Protein AF-A0A1R3V567-F1 (afdb_monomer)

Organism: NCBI:txid1631249

R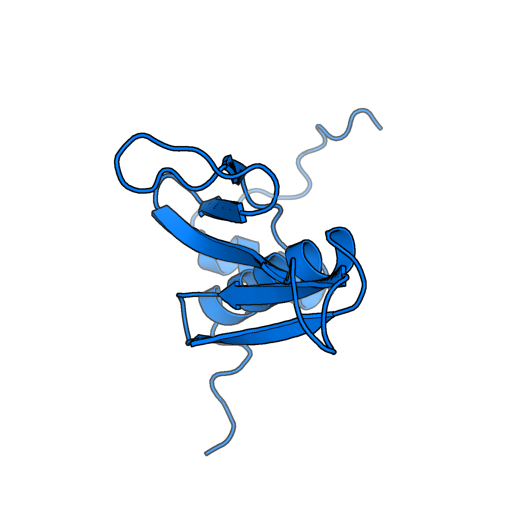adius of gyration: 15.36 Å; Cα contacts (8 Å, |Δi|>4): 166; chains: 1; bounding box: 42×36×39 Å

Sequence (108 aa):
MDGSTVVRTFEKKEDAFHFLVDRGARVWLEWSRTVIGGKAPPSDFAASFMQDTVGRILKTLHGKEAGTWFWTCHEGGANGKVSTKEEAVFGVERAYTRRVVKADWRAI

Secondary structure (DSSP, 8-state):
--S-------SSHHHHHHHHHTTT--PPPEEEE--BTTB--TTEEEEEETTEEEEEEEE--SSTTTTPEEEEETTT--EEEESSHHHHHHHHHHHHHHHHTTTT----

Foldseek 3Di:
DPPPDDPDDDPDPLVVLVVQVVVVHFDQWDKDFDQDPNDGDPFKIFTDDPRDGFWIKGADCDDPRHQKIKIFGPQVTDIDIDNDPVVRSVRNRSVVSCSSNVVVVDDD

Mean predicted aligned error: 4.9 Å

pLDDT: mean 91.7, std 11.9, range [39.75, 98.62]

Structure (mmCIF, N/CA/C/O backbone):
data_AF-A0A1R3V567-F1
#
_entry.id   AF-A0A1R3V567-F1
#
loop_
_atom_site.group_PDB
_atom_site.id
_atom_site.type_symbol
_atom_site.label_atom_id
_atom_site.label_alt_id
_atom_site.label_comp_id
_atom_site.label_asym_id
_atom_site.label_entity_id
_atom_site.label_seq_id
_atom_site.pdbx_PDB_ins_code
_atom_site.Cartn_x
_atom_site.Cartn_y
_atom_site.Cartn_z
_atom_site.occupancy
_atom_site.B_iso_or_equiv
_atom_site.auth_seq_id
_atom_site.auth_comp_id
_atom_site.auth_asym_id
_atom_site.auth_atom_id
_atom_site.pdbx_PDB_model_num
ATOM 1 N N . MET A 1 1 ? 17.587 -18.016 6.322 1.00 49.81 1 MET A N 1
ATOM 2 C CA . MET A 1 1 ? 17.945 -16.796 5.572 1.00 49.81 1 MET A CA 1
ATOM 3 C C . MET A 1 1 ? 17.601 -15.615 6.450 1.00 49.81 1 MET A C 1
ATOM 5 O O . MET A 1 1 ? 16.480 -15.537 6.927 1.00 49.81 1 MET A O 1
ATOM 9 N N . ASP A 1 2 ? 18.569 -14.752 6.687 1.00 67.94 2 ASP A N 1
ATOM 10 C CA . ASP A 1 2 ? 18.508 -13.510 7.470 1.00 67.94 2 ASP A CA 1
ATOM 11 C C . ASP A 1 2 ? 17.810 -12.347 6.727 1.00 67.94 2 ASP A C 1
ATOM 13 O O . ASP A 1 2 ? 17.856 -11.207 7.172 1.00 67.94 2 ASP A O 1
ATOM 17 N N . GLY A 1 3 ? 17.161 -12.624 5.588 1.00 62.88 3 GLY A N 1
ATOM 18 C CA . GLY A 1 3 ? 16.430 -11.633 4.791 1.00 62.88 3 GLY A CA 1
ATOM 19 C C . GLY A 1 3 ? 17.315 -10.653 4.012 1.00 62.88 3 GLY A C 1
ATOM 20 O O . GLY A 1 3 ? 16.778 -9.775 3.346 1.00 62.88 3 GLY A O 1
ATOM 21 N N . SER A 1 4 ? 18.644 -10.803 4.058 1.00 77.19 4 SER A N 1
ATOM 22 C CA . SER A 1 4 ? 19.603 -9.846 3.482 1.00 77.19 4 SER A CA 1
ATOM 23 C C . SER A 1 4 ? 20.097 -10.215 2.075 1.00 77.19 4 SER A C 1
ATOM 25 O O . SER A 1 4 ? 20.817 -9.443 1.442 1.00 77.19 4 SER A O 1
ATOM 27 N N . THR A 1 5 ? 19.728 -11.392 1.557 1.00 88.75 5 THR A N 1
ATOM 28 C CA . THR A 1 5 ? 20.209 -11.863 0.252 1.00 88.75 5 THR A CA 1
ATOM 29 C C . THR A 1 5 ? 19.687 -10.978 -0.879 1.00 88.75 5 THR A C 1
ATOM 31 O O . THR A 1 5 ? 18.502 -10.997 -1.213 1.00 88.75 5 THR A O 1
ATOM 34 N N . VAL A 1 6 ? 20.595 -10.243 -1.522 1.00 89.12 6 VAL A N 1
ATOM 35 C CA . VAL A 1 6 ? 20.292 -9.481 -2.735 1.00 89.12 6 VAL A CA 1
ATOM 36 C C . VAL A 1 6 ? 20.117 -10.455 -3.898 1.00 89.12 6 VAL A C 1
ATOM 38 O O . VAL A 1 6 ? 21.066 -11.091 -4.346 1.00 89.12 6 VAL A O 1
ATOM 41 N N . VAL A 1 7 ? 18.883 -10.576 -4.389 1.00 90.38 7 VAL A N 1
ATOM 42 C CA . VAL A 1 7 ? 18.541 -11.477 -5.503 1.00 90.38 7 VAL A CA 1
ATOM 43 C C . VAL A 1 7 ? 18.915 -10.868 -6.859 1.00 90.38 7 VAL A C 1
ATOM 45 O O . VAL A 1 7 ? 19.278 -11.592 -7.787 1.00 90.38 7 VAL A O 1
ATOM 48 N N . ARG A 1 8 ? 18.800 -9.542 -6.999 1.00 93.19 8 ARG A N 1
ATOM 49 C CA . ARG A 1 8 ? 19.126 -8.798 -8.222 1.00 93.19 8 ARG A CA 1
ATOM 50 C C . ARG A 1 8 ? 19.231 -7.301 -7.925 1.00 93.19 8 ARG A C 1
ATOM 52 O O . ARG A 1 8 ? 18.478 -6.793 -7.100 1.00 93.19 8 ARG A O 1
ATOM 59 N N . THR A 1 9 ? 20.113 -6.613 -8.644 1.00 94.50 9 THR A N 1
ATOM 60 C CA . THR A 1 9 ? 20.247 -5.148 -8.627 1.00 94.50 9 THR A CA 1
ATOM 61 C C . THR A 1 9 ? 19.736 -4.573 -9.944 1.00 94.50 9 THR A C 1
ATOM 63 O O . THR A 1 9 ? 19.862 -5.214 -10.988 1.00 94.50 9 THR A O 1
ATOM 66 N N . PHE A 1 10 ? 19.161 -3.375 -9.893 1.00 95.00 10 PHE A N 1
ATOM 67 C CA . PHE A 1 10 ? 18.603 -2.674 -11.046 1.00 95.00 10 PHE A CA 1
ATOM 68 C C . PHE A 1 10 ? 19.061 -1.220 -11.039 1.00 95.00 10 PHE A C 1
ATOM 70 O O . PHE A 1 10 ? 19.230 -0.634 -9.972 1.00 95.00 10 PHE A O 1
ATOM 77 N N . GLU A 1 11 ? 19.223 -0.638 -12.224 1.00 94.38 11 GLU A N 1
ATOM 78 C CA . GLU A 1 11 ? 19.539 0.787 -12.369 1.00 94.38 11 GLU A CA 1
ATOM 79 C C . GLU A 1 11 ? 18.305 1.671 -12.160 1.00 94.38 11 GLU A C 1
ATOM 81 O O . GLU A 1 11 ? 18.412 2.775 -11.630 1.00 94.38 11 GLU A O 1
ATOM 86 N N . LYS A 1 12 ? 17.122 1.186 -12.563 1.00 93.06 12 LYS A N 1
ATOM 87 C CA . LYS A 1 12 ? 15.855 1.914 -12.457 1.00 93.06 12 LYS A CA 1
ATOM 88 C C . LYS A 1 12 ? 14.906 1.231 -11.487 1.00 93.06 12 LYS A C 1
ATOM 90 O O . LYS A 1 12 ? 14.795 0.004 -11.442 1.00 93.06 12 LYS A O 1
ATOM 95 N N . LYS A 1 13 ? 14.157 2.054 -10.754 1.00 92.62 13 LYS A N 1
ATOM 96 C CA . LYS A 1 13 ? 13.106 1.608 -9.834 1.00 92.62 13 LYS A CA 1
ATOM 97 C C . LYS A 1 13 ? 12.040 0.789 -10.563 1.00 92.62 13 LYS A C 1
ATOM 99 O O . LYS A 1 13 ? 11.606 -0.240 -10.058 1.00 92.62 13 LYS A O 1
ATOM 104 N N . GLU A 1 14 ? 11.632 1.226 -11.749 1.00 94.12 14 GLU A N 1
ATOM 105 C CA . GLU A 1 14 ? 10.574 0.593 -12.537 1.00 94.12 14 GLU A CA 1
ATOM 106 C C . GLU A 1 14 ? 10.945 -0.846 -12.918 1.00 94.12 14 GLU A C 1
ATOM 108 O O . GLU A 1 14 ? 10.106 -1.737 -12.808 1.00 94.12 14 GLU A O 1
ATOM 113 N N . ASP A 1 15 ? 12.209 -1.100 -13.264 1.00 95.81 15 ASP A N 1
ATOM 114 C CA . ASP A 1 15 ? 12.695 -2.440 -13.615 1.00 95.81 15 ASP A CA 1
ATOM 115 C C . ASP A 1 15 ? 12.673 -3.384 -12.401 1.00 95.81 15 ASP A C 1
ATOM 117 O O . ASP A 1 15 ? 12.269 -4.547 -12.509 1.00 95.81 15 ASP A O 1
ATOM 121 N N . ALA A 1 16 ? 13.027 -2.872 -11.216 1.00 95.75 16 ALA A N 1
ATOM 122 C CA . ALA A 1 16 ? 12.915 -3.623 -9.968 1.00 95.75 16 ALA A CA 1
ATOM 123 C C . ALA A 1 16 ? 11.451 -3.954 -9.633 1.00 95.75 16 ALA A C 1
ATOM 125 O O . ALA A 1 16 ? 11.139 -5.070 -9.217 1.00 95.75 16 ALA A O 1
ATOM 126 N N . PHE A 1 17 ? 10.531 -3.012 -9.846 1.00 95.81 17 PHE A N 1
ATOM 127 C CA . PHE A 1 17 ? 9.107 -3.242 -9.607 1.00 95.81 17 PHE A CA 1
ATOM 128 C C . PHE A 1 17 ? 8.504 -4.211 -10.632 1.00 95.81 17 PHE A C 1
ATOM 130 O O . PHE A 1 17 ? 7.686 -5.049 -10.253 1.00 95.81 17 PHE A O 1
ATOM 137 N N . HIS A 1 18 ? 8.942 -4.170 -11.895 1.00 96.19 18 HIS A N 1
ATOM 138 C CA .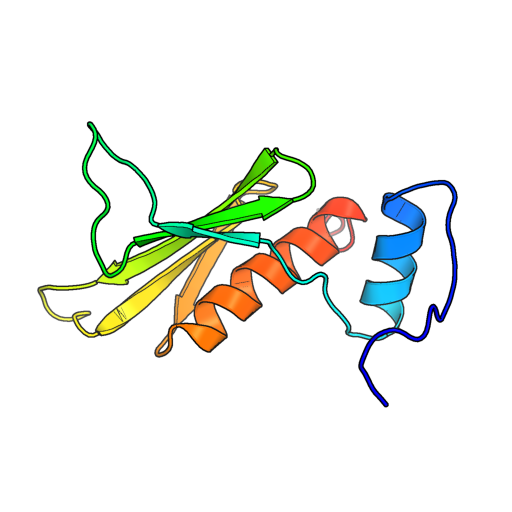 HIS A 1 18 ? 8.538 -5.151 -12.909 1.00 96.19 18 HIS A CA 1
ATOM 139 C C . HIS A 1 18 ? 8.937 -6.559 -12.468 1.00 96.19 18 HIS A C 1
ATOM 141 O O . HIS A 1 18 ? 8.105 -7.466 -12.447 1.00 96.19 18 HIS A O 1
ATOM 147 N N . PHE A 1 19 ? 10.173 -6.716 -11.986 1.00 95.62 19 PHE A N 1
ATOM 148 C CA . PHE A 1 19 ? 10.666 -7.985 -11.458 1.00 95.62 19 PHE A CA 1
ATOM 149 C C . PHE A 1 19 ? 9.831 -8.534 -10.289 1.00 95.62 19 PHE A C 1
ATOM 151 O O . PHE A 1 19 ? 9.673 -9.758 -10.188 1.00 95.62 19 PHE A O 1
ATOM 158 N N . LEU A 1 20 ? 9.306 -7.657 -9.421 1.00 95.75 20 LEU A N 1
ATOM 159 C CA . LEU A 1 20 ? 8.397 -8.033 -8.333 1.00 95.75 20 LEU A CA 1
ATOM 160 C C . LEU A 1 20 ? 7.036 -8.488 -8.871 1.00 95.75 20 LEU A C 1
ATOM 162 O O . LEU A 1 20 ? 6.567 -9.564 -8.495 1.00 95.75 20 LEU A O 1
ATOM 166 N N . VAL A 1 21 ? 6.422 -7.706 -9.765 1.00 95.25 21 VAL A N 1
ATOM 167 C CA . VAL A 1 21 ? 5.101 -8.021 -10.334 1.00 95.25 21 VAL A CA 1
ATOM 168 C C . VAL A 1 21 ? 5.115 -9.358 -11.072 1.00 95.25 21 VAL A C 1
ATOM 170 O O . VAL A 1 21 ? 4.223 -10.174 -10.837 1.00 95.25 21 VAL A O 1
ATOM 173 N N . ASP A 1 22 ? 6.151 -9.627 -11.870 1.00 95.19 22 ASP A N 1
ATOM 174 C CA . ASP A 1 22 ? 6.312 -10.890 -12.610 1.00 95.19 22 ASP A CA 1
ATOM 175 C C . ASP A 1 22 ? 6.382 -12.126 -11.694 1.00 95.19 22 ASP A C 1
ATOM 177 O O . ASP A 1 22 ? 6.165 -13.253 -12.135 1.00 95.19 22 ASP A O 1
ATOM 181 N N . ARG A 1 23 ? 6.678 -11.930 -10.403 1.00 94.75 23 ARG A N 1
ATOM 182 C CA . ARG A 1 23 ? 6.765 -12.986 -9.379 1.00 94.75 23 ARG A CA 1
ATOM 183 C C . ARG A 1 23 ? 5.564 -13.021 -8.441 1.00 94.75 23 ARG A C 1
ATOM 185 O O . ARG A 1 23 ? 5.588 -13.756 -7.457 1.00 94.75 23 ARG A O 1
ATOM 192 N N . GLY A 1 24 ? 4.542 -12.203 -8.694 1.00 94.00 24 GLY A N 1
ATOM 193 C CA . GLY A 1 24 ? 3.434 -12.015 -7.756 1.00 94.00 24 GLY A CA 1
ATOM 194 C C . GLY A 1 24 ? 3.873 -11.412 -6.414 1.00 94.00 24 GLY A C 1
ATOM 195 O O . GLY A 1 24 ? 3.143 -11.508 -5.429 1.00 94.00 24 GLY A O 1
ATOM 196 N N . ALA A 1 25 ? 5.062 -10.806 -6.365 1.00 95.31 25 ALA A N 1
ATOM 197 C CA . ALA A 1 25 ? 5.596 -10.134 -5.194 1.00 95.31 25 ALA A CA 1
ATOM 198 C C . ALA A 1 25 ? 5.154 -8.663 -5.159 1.00 95.31 25 ALA A C 1
ATOM 200 O O . ALA A 1 25 ? 4.542 -8.134 -6.090 1.00 95.31 25 ALA A O 1
ATOM 201 N N . ARG A 1 26 ? 5.465 -7.994 -4.050 1.00 95.75 26 ARG A N 1
ATOM 202 C CA . ARG A 1 26 ? 5.181 -6.574 -3.836 1.00 95.75 26 ARG A CA 1
ATOM 203 C C . ARG A 1 26 ? 6.298 -5.935 -3.030 1.00 95.75 26 ARG A C 1
ATOM 205 O O . ARG A 1 26 ? 7.015 -6.634 -2.315 1.00 95.75 26 ARG A O 1
ATOM 212 N N . VAL A 1 27 ? 6.413 -4.620 -3.134 1.00 95.94 27 VAL A N 1
ATOM 213 C CA . VAL A 1 27 ? 7.309 -3.849 -2.276 1.00 95.94 27 VAL A CA 1
ATOM 214 C C . VAL A 1 27 ? 6.749 -3.789 -0.855 1.00 95.94 27 VAL A C 1
ATOM 216 O O . VAL A 1 27 ? 5.534 -3.715 -0.674 1.00 95.94 27 VAL A O 1
ATOM 219 N N . TRP A 1 28 ? 7.623 -3.814 0.147 1.00 96.12 28 TRP A N 1
ATOM 220 C CA . TRP A 1 28 ? 7.251 -3.412 1.501 1.00 96.12 28 TRP A CA 1
ATOM 221 C C . TRP A 1 28 ? 7.422 -1.912 1.646 1.00 96.12 28 TRP A C 1
ATOM 223 O O . TRP A 1 28 ? 8.446 -1.358 1.245 1.00 96.12 28 TRP A O 1
ATOM 233 N N . LEU A 1 29 ? 6.400 -1.265 2.192 1.00 97.44 29 LEU A N 1
ATOM 234 C CA . LEU A 1 29 ? 6.419 0.173 2.429 1.00 97.44 29 LEU A CA 1
ATOM 235 C C . LEU A 1 29 ? 6.877 0.470 3.853 1.00 97.44 29 LEU A C 1
ATOM 237 O O . LEU A 1 29 ? 6.729 -0.346 4.764 1.00 97.44 29 LEU A O 1
ATOM 241 N N . GLU A 1 30 ? 7.413 1.666 4.051 1.00 97.81 30 GLU A N 1
ATOM 242 C CA . GLU A 1 30 ? 7.664 2.183 5.390 1.00 97.81 30 GLU A CA 1
ATOM 243 C C . GLU A 1 30 ? 6.345 2.675 5.980 1.00 97.81 30 GLU A C 1
ATOM 245 O O . GLU A 1 30 ? 5.600 3.401 5.327 1.00 97.81 30 GLU A O 1
ATOM 250 N N . TRP A 1 31 ? 6.045 2.290 7.219 1.00 97.75 31 TRP A N 1
ATOM 251 C CA . TRP A 1 31 ? 4.784 2.638 7.869 1.00 97.75 31 TRP A CA 1
ATOM 252 C C . TRP A 1 31 ? 5.025 3.440 9.138 1.00 97.75 31 TRP A C 1
ATOM 254 O O . TRP A 1 31 ? 5.786 3.038 10.017 1.00 97.75 31 TRP A O 1
ATOM 264 N N . SER A 1 32 ? 4.305 4.548 9.272 1.00 96.81 32 SER A N 1
ATOM 265 C CA . SER A 1 32 ? 4.307 5.374 10.480 1.00 96.81 32 SER A CA 1
ATOM 266 C C . SER A 1 32 ? 2.893 5.850 10.801 1.00 96.81 32 SER A C 1
ATOM 268 O O . SER A 1 32 ? 1.992 5.751 9.969 1.00 96.81 32 SER A O 1
ATOM 270 N N . ARG A 1 33 ? 2.653 6.325 12.029 1.00 97.25 33 ARG A N 1
ATOM 271 C CA . ARG A 1 33 ? 1.353 6.929 12.355 1.00 97.25 33 ARG A CA 1
ATOM 272 C C . ARG A 1 33 ? 1.188 8.230 11.581 1.00 97.25 33 ARG A C 1
ATOM 274 O O . ARG A 1 33 ? 2.093 9.060 11.577 1.00 97.25 33 ARG A O 1
ATOM 281 N N . THR A 1 34 ? 0.009 8.434 11.010 1.00 95.75 34 THR A N 1
ATOM 282 C CA . THR A 1 34 ? -0.327 9.704 10.364 1.00 95.75 34 THR A CA 1
ATOM 283 C C . THR A 1 34 ? -0.331 10.818 11.410 1.00 95.75 34 THR A C 1
ATOM 285 O O . THR A 1 34 ? -0.992 10.694 12.443 1.00 95.75 34 THR A O 1
ATOM 288 N N . VAL A 1 35 ? 0.380 11.917 11.145 1.00 92.88 35 VAL A N 1
ATOM 289 C CA . VAL A 1 35 ? 0.378 13.106 12.008 1.00 92.88 35 VAL A CA 1
ATOM 290 C C . VAL A 1 35 ? -0.619 14.128 11.464 1.00 92.88 35 VAL A C 1
ATOM 292 O O . VAL A 1 35 ? -0.438 14.673 10.381 1.00 92.88 35 VAL A O 1
ATOM 295 N N . ILE A 1 36 ? -1.677 14.403 12.226 1.00 89.06 36 ILE A N 1
ATOM 296 C CA . ILE A 1 36 ? -2.751 15.343 11.881 1.00 89.06 36 ILE A CA 1
ATOM 297 C C . ILE A 1 36 ? -2.813 16.405 12.977 1.00 89.06 36 ILE A C 1
ATOM 299 O O . ILE A 1 36 ? -3.154 16.103 14.120 1.00 89.06 36 ILE A O 1
ATOM 303 N N . GLY A 1 37 ? -2.448 17.650 12.652 1.00 91.50 37 GLY A N 1
ATOM 304 C CA . GLY A 1 37 ? -2.446 18.755 13.622 1.00 91.50 37 GLY A CA 1
ATOM 305 C C . GLY A 1 37 ? -1.597 18.468 14.869 1.00 91.50 37 GLY A C 1
ATOM 306 O O . GLY A 1 37 ? -2.025 18.751 15.985 1.00 91.50 37 GLY A O 1
ATOM 307 N N . GLY A 1 38 ? -0.443 17.813 14.693 1.00 93.44 38 GLY A N 1
ATOM 308 C CA . GLY A 1 38 ? 0.448 17.399 15.786 1.00 93.44 38 GLY A CA 1
ATOM 309 C C . GLY A 1 38 ? -0.008 16.161 16.570 1.00 93.44 38 GLY A C 1
ATOM 310 O O . GLY A 1 38 ? 0.686 15.733 17.489 1.00 93.44 38 GLY A O 1
ATOM 311 N N . LYS A 1 39 ? -1.150 15.556 16.223 1.00 92.19 39 LYS A N 1
ATOM 312 C CA . LYS A 1 39 ? -1.660 14.334 16.861 1.00 92.19 39 LYS A CA 1
ATOM 313 C C . LYS A 1 39 ? -1.409 13.119 15.978 1.00 92.19 39 LYS A C 1
ATOM 315 O O . LYS A 1 39 ? -1.530 13.210 14.764 1.00 92.19 39 LYS A O 1
ATOM 320 N N . ALA A 1 40 ? -1.131 11.974 16.597 1.00 93.56 40 ALA A N 1
ATOM 321 C CA . ALA A 1 40 ? -0.921 10.696 15.919 1.00 93.56 40 ALA A CA 1
ATOM 322 C C . ALA A 1 40 ? -1.974 9.669 16.377 1.00 93.56 40 ALA A C 1
ATOM 324 O O . ALA A 1 40 ? -1.732 8.950 17.358 1.00 93.56 40 ALA A O 1
ATOM 325 N N . PRO A 1 41 ? -3.159 9.615 15.731 1.00 91.94 41 PRO A N 1
ATOM 326 C CA . PRO A 1 41 ? -4.216 8.683 16.108 1.00 91.94 41 PRO A CA 1
ATOM 327 C C . PRO A 1 41 ? -3.716 7.227 16.084 1.00 91.94 41 PRO A C 1
ATOM 329 O O . PRO A 1 41 ? -2.935 6.851 15.211 1.00 91.94 41 PRO A O 1
ATOM 332 N N . PRO A 1 42 ? -4.152 6.368 17.021 1.00 90.44 42 PRO A N 1
ATOM 333 C CA . PRO A 1 42 ? -3.567 5.036 17.190 1.00 90.44 42 PRO A CA 1
ATOM 334 C C . PRO A 1 42 ? -3.880 4.057 16.048 1.00 90.44 42 PRO A C 1
ATOM 336 O O . PRO A 1 42 ? -3.207 3.037 15.933 1.00 90.44 42 PRO A O 1
ATOM 339 N N . SER A 1 43 ? -4.907 4.323 15.236 1.00 96.06 43 SER A N 1
ATOM 340 C CA . SER A 1 43 ? -5.369 3.430 14.160 1.00 96.06 43 SER A CA 1
ATOM 341 C C . SER A 1 43 ? -5.345 4.084 12.778 1.00 96.06 43 SER A C 1
ATOM 343 O O . SER A 1 43 ? -6.173 3.763 11.930 1.00 96.06 43 SER A O 1
ATOM 345 N N . ASP A 1 44 ? -4.409 5.007 12.576 1.00 97.69 44 ASP A N 1
ATOM 346 C CA . ASP A 1 44 ? -4.224 5.772 11.347 1.00 97.69 44 ASP A CA 1
ATOM 347 C C . ASP A 1 44 ? -2.741 5.775 10.970 1.00 97.69 44 ASP A C 1
ATOM 349 O O . ASP A 1 44 ? -1.903 6.244 11.748 1.00 97.69 44 ASP A O 1
ATOM 353 N N . PHE A 1 45 ? -2.411 5.212 9.810 1.00 98.38 45 PHE A N 1
ATOM 354 C CA . PHE A 1 45 ? -1.029 5.022 9.385 1.00 98.38 45 PHE A CA 1
ATOM 355 C C . PHE A 1 45 ? -0.824 5.472 7.945 1.00 98.38 45 PHE A C 1
ATOM 357 O O . PHE A 1 45 ? -1.611 5.114 7.068 1.00 98.38 45 PHE A O 1
ATOM 364 N N . ALA A 1 46 ? 0.267 6.190 7.710 1.00 97.88 46 ALA A N 1
ATOM 365 C CA . ALA A 1 46 ? 0.747 6.568 6.393 1.00 97.88 46 ALA A CA 1
ATOM 366 C C . ALA A 1 46 ? 1.814 5.568 5.926 1.00 97.88 46 ALA A C 1
ATOM 368 O O . ALA A 1 46 ? 2.631 5.104 6.729 1.00 97.88 46 ALA A O 1
ATOM 369 N N . ALA A 1 47 ? 1.776 5.246 4.637 1.00 98.12 47 ALA A N 1
ATOM 370 C CA . ALA A 1 47 ? 2.755 4.418 3.952 1.00 98.12 47 ALA A CA 1
ATOM 371 C C . ALA A 1 47 ? 3.677 5.308 3.120 1.00 98.12 47 ALA A C 1
ATOM 373 O O . ALA A 1 47 ? 3.179 6.160 2.377 1.00 98.12 47 ALA A O 1
ATOM 374 N N . SER A 1 48 ? 4.981 5.064 3.179 1.00 97.44 48 SER A N 1
ATOM 375 C CA . SER A 1 48 ? 5.984 5.831 2.447 1.00 97.44 48 SER A CA 1
ATOM 376 C C . SER A 1 48 ? 6.934 4.944 1.648 1.00 97.44 48 SER A C 1
ATOM 378 O O . SER A 1 48 ? 7.203 3.797 2.014 1.00 97.44 48 SER A O 1
ATOM 380 N N . PHE A 1 49 ? 7.458 5.492 0.553 1.00 95.50 49 PHE A N 1
ATOM 381 C CA . PHE A 1 49 ? 8.516 4.892 -0.254 1.00 95.50 49 PHE A CA 1
ATOM 382 C C . PHE A 1 49 ? 9.525 5.968 -0.662 1.00 95.50 49 PHE A C 1
ATOM 384 O O . PHE A 1 49 ? 9.134 6.958 -1.271 1.00 95.50 49 PHE A O 1
ATOM 391 N N . MET A 1 50 ? 10.814 5.777 -0.347 1.00 89.56 50 MET A N 1
ATOM 392 C CA . MET A 1 50 ? 11.890 6.732 -0.674 1.00 89.56 50 MET A CA 1
ATOM 393 C C . MET A 1 50 ? 11.520 8.195 -0.346 1.00 89.56 50 MET A C 1
ATOM 395 O O . MET A 1 50 ? 11.722 9.078 -1.167 1.00 89.56 50 MET A O 1
ATOM 399 N N . GLN A 1 51 ? 10.997 8.433 0.865 1.00 87.56 51 GLN A N 1
ATOM 400 C CA . GLN A 1 51 ? 10.544 9.730 1.414 1.00 87.56 51 GLN A CA 1
ATOM 401 C C . GLN A 1 51 ? 9.145 10.212 0.994 1.00 87.56 51 GLN A C 1
ATOM 403 O O . GLN A 1 51 ? 8.552 11.006 1.726 1.00 87.56 51 GLN A O 1
ATOM 408 N N . ASP A 1 52 ? 8.564 9.694 -0.088 1.00 92.81 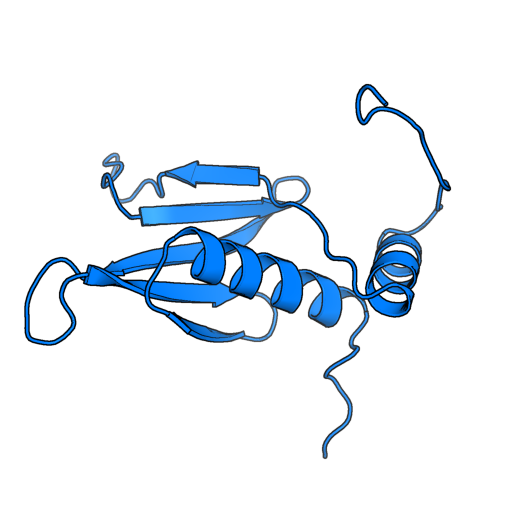52 ASP A N 1
ATOM 409 C CA . ASP A 1 52 ? 7.224 10.098 -0.524 1.00 92.81 52 ASP A CA 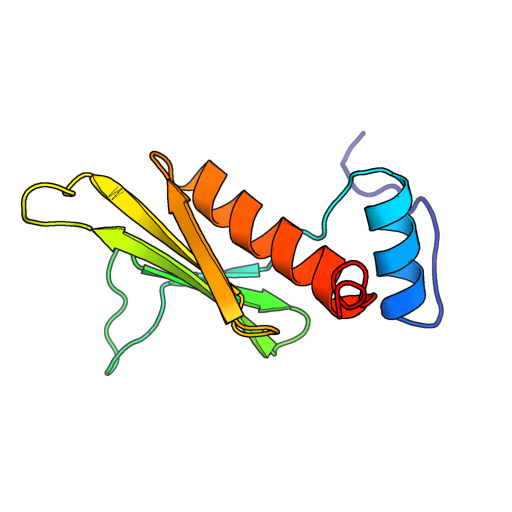1
ATOM 410 C C . ASP A 1 52 ? 6.138 9.308 0.209 1.00 92.81 52 ASP A C 1
ATOM 412 O O . ASP A 1 52 ? 6.221 8.086 0.325 1.00 92.81 52 ASP A O 1
ATOM 416 N N . THR A 1 53 ? 5.087 9.989 0.678 1.00 95.56 53 THR A N 1
ATOM 417 C CA . THR A 1 53 ? 3.889 9.318 1.211 1.00 95.56 53 THR A CA 1
ATOM 418 C C . THR A 1 53 ? 3.025 8.827 0.054 1.00 95.56 53 THR A C 1
ATOM 420 O O . THR A 1 53 ? 2.500 9.624 -0.719 1.00 95.56 53 THR A O 1
ATOM 423 N N . VAL A 1 54 ? 2.842 7.513 -0.048 1.00 96.81 54 VAL A N 1
ATOM 424 C CA . VAL A 1 54 ? 2.202 6.855 -1.200 1.00 96.81 54 VAL A CA 1
ATOM 425 C C . VAL A 1 54 ? 0.847 6.237 -0.870 1.00 96.81 54 VAL A C 1
ATOM 427 O O . VAL A 1 54 ? 0.089 5.881 -1.774 1.00 96.81 54 VAL A O 1
ATOM 430 N N . GLY A 1 55 ? 0.504 6.114 0.411 1.00 97.56 55 GLY A N 1
ATOM 431 C CA . GLY A 1 55 ? -0.780 5.562 0.816 1.00 97.56 55 GLY A CA 1
ATOM 432 C C . GLY A 1 55 ? -1.093 5.740 2.291 1.00 97.56 55 GLY A C 1
ATOM 433 O O . GLY A 1 55 ? -0.312 6.299 3.060 1.00 97.56 55 GLY A O 1
ATOM 434 N N . ARG A 1 56 ? -2.266 5.250 2.688 1.00 98.12 56 ARG A N 1
ATOM 435 C CA . ARG A 1 56 ? -2.770 5.356 4.059 1.00 98.12 56 ARG A CA 1
ATOM 436 C C . ARG A 1 56 ? -3.701 4.201 4.390 1.00 98.12 56 ARG A C 1
ATOM 438 O O . ARG A 1 56 ? -4.451 3.742 3.527 1.00 98.12 56 ARG A O 1
ATOM 445 N N . ILE A 1 57 ? -3.700 3.790 5.653 1.00 98.62 57 ILE A N 1
ATOM 446 C CA . ILE A 1 57 ? -4.716 2.907 6.228 1.00 98.62 57 ILE A CA 1
ATOM 447 C C . ILE A 1 57 ? -5.348 3.550 7.461 1.00 98.62 57 ILE A C 1
ATOM 449 O O . ILE A 1 57 ? -4.675 4.230 8.237 1.00 98.62 57 ILE A O 1
ATOM 453 N N . LEU A 1 58 ? -6.643 3.321 7.653 1.00 97.81 58 LEU A N 1
ATOM 454 C CA . LEU A 1 58 ? -7.412 3.871 8.766 1.00 97.81 58 LEU A CA 1
ATOM 455 C C . LEU A 1 58 ? -8.449 2.855 9.243 1.00 97.81 58 LEU A C 1
ATOM 457 O O . LEU A 1 58 ? -9.226 2.336 8.441 1.00 97.81 58 LEU A O 1
ATOM 461 N N . LYS A 1 59 ? -8.509 2.611 10.553 1.00 98.25 59 LYS A N 1
ATOM 462 C CA . LYS A 1 59 ? -9.577 1.802 11.152 1.00 98.25 59 LYS A CA 1
ATOM 463 C C . LYS A 1 59 ? -10.820 2.647 11.411 1.00 98.25 59 LYS A C 1
ATOM 465 O O . LYS A 1 59 ? -10.747 3.698 12.049 1.00 98.25 59 LYS A O 1
ATOM 470 N N . THR A 1 60 ? -11.975 2.142 11.000 1.00 96.75 60 THR A N 1
ATOM 471 C CA . THR A 1 60 ? -13.272 2.707 11.379 1.00 96.75 60 THR A CA 1
ATOM 472 C C . THR A 1 60 ? -13.546 2.386 12.849 1.00 96.75 60 THR A C 1
ATOM 474 O O . THR A 1 60 ? -13.576 1.218 13.236 1.00 96.75 60 THR A O 1
ATOM 477 N N . LEU A 1 61 ? -13.714 3.413 13.689 1.00 95.25 61 LEU A N 1
ATOM 478 C CA . LEU A 1 61 ? -13.859 3.243 15.146 1.00 95.25 61 LEU A CA 1
ATOM 479 C C . LEU A 1 61 ? -15.313 3.170 15.625 1.00 95.25 61 LEU A C 1
ATOM 481 O O . LEU A 1 61 ? -15.577 2.632 16.697 1.00 95.25 61 LEU A O 1
ATOM 485 N N . HIS A 1 62 ? -16.252 3.713 14.853 1.00 93.06 62 HIS A N 1
ATOM 486 C CA . HIS A 1 62 ? -17.641 3.882 15.272 1.00 93.06 62 HIS A CA 1
ATOM 487 C C . HIS A 1 62 ? -18.610 3.540 14.138 1.00 93.06 62 HIS A C 1
ATOM 489 O O . HIS A 1 62 ? -18.253 3.595 12.961 1.00 93.06 62 HIS A O 1
ATOM 495 N N . GLY A 1 63 ? -19.857 3.236 14.501 1.00 94.00 63 GLY A N 1
ATOM 496 C CA . GLY A 1 63 ? -20.923 2.907 13.556 1.00 94.00 63 GLY A CA 1
ATOM 497 C C . GLY A 1 63 ? -20.944 1.434 13.144 1.00 94.00 63 GLY A C 1
ATOM 498 O O . GLY A 1 63 ? -20.268 0.595 13.733 1.00 94.00 63 GLY A O 1
ATOM 499 N N . LYS A 1 64 ? -21.750 1.119 12.123 1.00 93.56 64 LYS A N 1
ATOM 500 C CA . LYS A 1 64 ? -21.995 -0.263 11.665 1.00 93.56 64 LYS A CA 1
ATOM 501 C C . LYS A 1 64 ? -20.747 -0.965 11.114 1.00 93.56 64 LYS A C 1
ATOM 503 O O . LYS A 1 64 ? -20.672 -2.180 11.170 1.00 93.56 64 LYS A O 1
ATOM 508 N N . GLU A 1 65 ? -19.779 -0.191 10.629 1.00 93.31 65 GLU A N 1
ATOM 509 C CA . GLU A 1 65 ? -18.511 -0.668 10.058 1.00 93.31 65 GLU A CA 1
ATOM 510 C C . GLU A 1 65 ? -17.351 -0.605 11.069 1.00 93.31 65 GLU A C 1
ATOM 512 O O . GLU A 1 65 ? -16.181 -0.658 10.686 1.00 93.31 65 GLU A O 1
ATOM 517 N N . ALA A 1 66 ? -17.642 -0.417 12.362 1.00 96.31 66 ALA A N 1
ATOM 518 C CA . ALA A 1 66 ? -16.606 -0.373 13.387 1.00 96.31 66 ALA A CA 1
ATOM 519 C C . ALA A 1 66 ? -15.782 -1.669 13.369 1.00 96.31 66 ALA A C 1
ATOM 521 O O . ALA A 1 66 ? -16.326 -2.769 13.402 1.00 96.31 66 ALA A O 1
ATOM 522 N N . GLY A 1 67 ? -14.458 -1.532 13.323 1.00 96.56 67 GLY A N 1
ATOM 523 C CA . GLY A 1 67 ? -13.547 -2.663 13.149 1.00 96.56 67 GLY A CA 1
ATOM 524 C C . GLY A 1 67 ? -12.918 -2.741 11.760 1.00 96.56 67 GLY A C 1
ATOM 525 O O . GLY A 1 67 ? -11.760 -3.145 11.671 1.00 96.56 67 GLY A O 1
ATOM 526 N N . THR A 1 68 ? -13.623 -2.287 10.720 1.00 98.25 68 THR A N 1
ATOM 527 C CA . THR A 1 68 ? -13.178 -2.358 9.321 1.00 98.25 68 THR A CA 1
ATOM 528 C C . THR A 1 68 ? -12.028 -1.391 9.042 1.00 98.25 68 THR A C 1
ATOM 530 O O . THR A 1 68 ? -12.050 -0.230 9.467 1.00 98.25 68 THR A O 1
ATOM 533 N N . TRP A 1 69 ? -11.043 -1.847 8.274 1.00 98.56 69 TRP A N 1
ATOM 534 C CA . TRP A 1 69 ? -9.916 -1.046 7.807 1.00 98.56 69 TRP A CA 1
ATOM 535 C C . TRP A 1 69 ? -10.157 -0.532 6.395 1.00 98.56 69 TRP A C 1
ATOM 537 O O . TRP A 1 69 ? -10.399 -1.305 5.471 1.00 98.56 69 TRP A O 1
ATOM 547 N N . PHE A 1 70 ? -10.056 0.780 6.225 1.00 98.12 70 PHE A N 1
ATOM 548 C CA . PHE A 1 70 ? -9.961 1.419 4.922 1.00 98.12 70 PHE A CA 1
ATOM 549 C C . PHE A 1 70 ? -8.494 1.543 4.519 1.00 98.12 70 PHE A C 1
ATOM 551 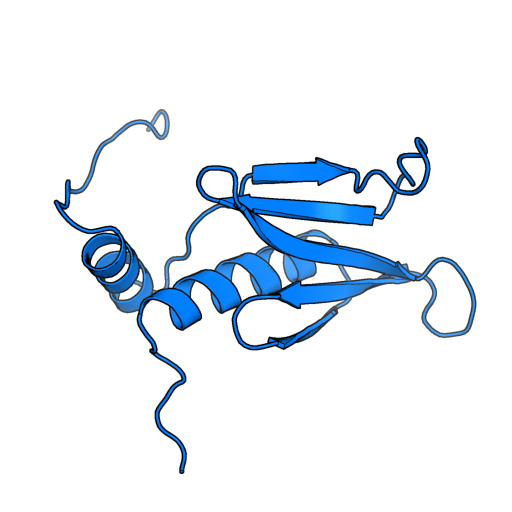O O . PHE A 1 70 ? -7.650 1.869 5.356 1.00 98.12 70 PHE A O 1
ATOM 558 N N . TRP A 1 71 ? -8.202 1.330 3.241 1.00 98.56 71 TRP A N 1
ATOM 559 C CA . TRP A 1 71 ? -6.883 1.555 2.666 1.00 98.56 71 TRP A CA 1
ATOM 560 C C . TRP A 1 71 ? -6.978 2.348 1.369 1.00 98.56 71 TRP A C 1
ATOM 562 O O . TRP A 1 71 ? -7.945 2.220 0.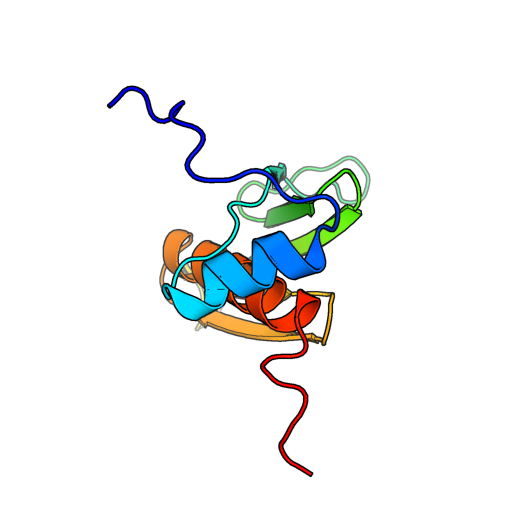617 1.00 98.56 71 TRP A O 1
ATOM 572 N N . THR A 1 72 ? -5.958 3.156 1.096 1.00 98.25 72 THR A N 1
ATOM 573 C CA . THR A 1 72 ? -5.815 3.898 -0.158 1.00 98.25 72 THR A CA 1
ATOM 574 C C . THR A 1 72 ? -4.353 3.967 -0.585 1.00 98.25 72 THR A C 1
ATOM 576 O O . THR A 1 72 ? -3.463 4.180 0.236 1.00 98.25 72 THR A O 1
ATOM 579 N N . CYS A 1 73 ? -4.123 3.793 -1.882 1.00 97.31 73 CYS A N 1
ATOM 580 C CA . CYS A 1 73 ? -2.905 4.161 -2.584 1.00 97.31 73 CYS A CA 1
ATOM 581 C C . CYS A 1 73 ? -3.166 5.508 -3.267 1.00 97.31 73 CYS A C 1
ATOM 583 O O . CYS A 1 73 ? -4.039 5.610 -4.132 1.00 97.31 73 CYS A O 1
ATOM 585 N N . HIS A 1 74 ? -2.441 6.547 -2.856 1.00 92.44 74 HIS A N 1
ATOM 586 C CA . HIS A 1 74 ? -2.587 7.896 -3.411 1.00 92.44 74 HIS A CA 1
ATOM 587 C C . HIS A 1 74 ? -2.219 7.903 -4.895 1.00 92.44 74 HIS A C 1
ATOM 589 O O . HIS A 1 74 ? -2.924 8.477 -5.725 1.00 92.44 74 HIS A O 1
ATOM 595 N N . GLU A 1 75 ? -1.175 7.151 -5.236 1.00 84.25 75 GLU A N 1
ATOM 596 C CA . GLU A 1 75 ? -0.758 6.930 -6.610 1.00 84.25 75 GLU A CA 1
ATOM 597 C C . GLU A 1 75 ? -1.792 6.078 -7.358 1.00 84.25 75 GLU A C 1
ATOM 599 O O . GLU A 1 75 ? -1.932 4.877 -7.129 1.00 84.25 75 GLU A O 1
ATOM 604 N N . GLY A 1 76 ? -2.540 6.703 -8.270 1.00 81.69 76 GLY A N 1
ATOM 605 C CA . GLY A 1 76 ? -3.586 6.039 -9.060 1.00 81.69 76 GLY A CA 1
ATOM 606 C C . GLY A 1 76 ? -4.935 5.858 -8.351 1.00 81.69 76 GLY A C 1
ATOM 607 O O . GLY A 1 76 ? -5.866 5.365 -8.978 1.00 81.69 76 GLY A O 1
ATOM 608 N N . GLY A 1 77 ? -5.068 6.261 -7.083 1.00 90.69 77 GLY A N 1
ATOM 609 C CA . GLY A 1 77 ? -6.355 6.340 -6.377 1.00 90.69 77 GLY A CA 1
ATOM 610 C C . GLY A 1 77 ? -6.996 5.005 -5.972 1.00 90.69 77 GLY A C 1
ATOM 611 O O . GLY A 1 77 ? -8.127 4.998 -5.476 1.00 90.69 77 GLY A O 1
ATOM 612 N N . ALA A 1 78 ? -6.304 3.876 -6.153 1.00 96.00 78 ALA A N 1
ATOM 613 C CA . ALA A 1 78 ? -6.806 2.563 -5.750 1.00 96.00 78 ALA A CA 1
ATOM 614 C C . ALA A 1 78 ? -7.089 2.523 -4.240 1.00 96.00 78 ALA A C 1
ATOM 616 O O . ALA A 1 78 ? -6.319 3.048 -3.434 1.00 96.00 78 ALA A O 1
ATOM 617 N N . ASN A 1 79 ? -8.205 1.918 -3.845 1.00 98.06 79 ASN A N 1
ATOM 618 C CA . ASN A 1 79 ? -8.645 1.879 -2.454 1.00 98.06 79 ASN A CA 1
ATOM 619 C C . ASN A 1 79 ? -9.555 0.675 -2.180 1.00 98.06 79 ASN A C 1
ATOM 621 O O . ASN A 1 79 ? -10.012 0.004 -3.108 1.00 98.06 79 ASN A O 1
ATOM 625 N N . GLY A 1 80 ? -9.821 0.409 -0.902 1.00 97.81 80 GLY A N 1
ATOM 626 C CA . GLY A 1 80 ? -10.728 -0.657 -0.495 1.00 97.81 80 GLY A CA 1
ATOM 627 C C . GLY A 1 80 ? -10.998 -0.693 1.005 1.00 97.81 80 GLY A C 1
ATOM 628 O O . GLY A 1 80 ? -10.461 0.098 1.783 1.00 97.81 80 GLY A O 1
ATOM 629 N N . LYS A 1 81 ? -11.858 -1.633 1.404 1.00 98.19 81 LYS A N 1
ATOM 630 C CA . LYS A 1 81 ? -12.204 -1.926 2.799 1.00 98.19 81 LYS A CA 1
ATOM 631 C C . LYS A 1 81 ? -12.001 -3.407 3.080 1.00 98.19 81 LYS A C 1
ATOM 633 O O . LYS A 1 81 ? -12.397 -4.235 2.265 1.00 98.19 81 LYS A O 1
ATOM 638 N N . VAL A 1 82 ? -11.385 -3.721 4.211 1.00 98.56 82 VAL A N 1
ATOM 639 C CA . VAL A 1 82 ? -11.002 -5.084 4.599 1.00 98.56 82 VAL A CA 1
ATOM 640 C C . VAL A 1 82 ? -11.100 -5.267 6.111 1.00 98.56 82 VAL A C 1
ATOM 642 O O . VAL A 1 82 ? -11.245 -4.301 6.864 1.00 98.56 82 VAL A O 1
ATOM 645 N N . SER A 1 83 ? -11.051 -6.516 6.561 1.00 97.69 83 SER A N 1
ATOM 646 C CA . SER A 1 83 ? -11.323 -6.868 7.956 1.00 97.69 83 SER A CA 1
ATOM 647 C C . SER A 1 83 ? -10.126 -6.639 8.882 1.00 97.69 83 SER A C 1
ATOM 649 O O . SER A 1 83 ? -10.302 -6.337 10.064 1.00 97.69 83 SER A O 1
ATOM 651 N N . THR A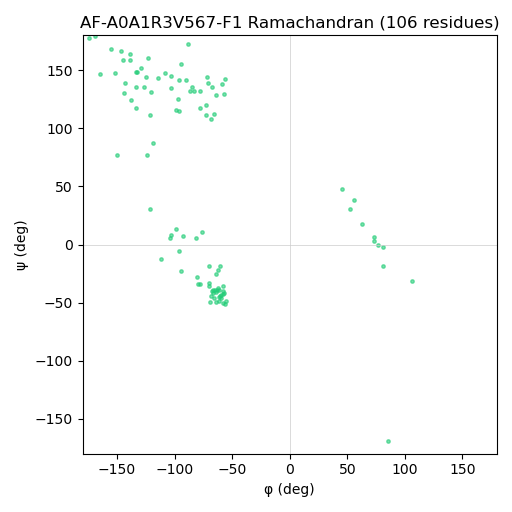 1 84 ? -8.905 -6.724 8.349 1.00 98.12 84 THR A N 1
ATOM 652 C CA . THR A 1 84 ? -7.669 -6.661 9.140 1.00 98.12 84 THR A CA 1
ATOM 653 C C . THR A 1 84 ? -6.729 -5.545 8.698 1.00 98.12 84 THR A C 1
ATOM 655 O O . THR A 1 84 ? -6.803 -5.025 7.582 1.00 98.12 84 THR A O 1
ATOM 658 N N . LYS A 1 85 ? -5.805 -5.178 9.593 1.00 98.12 85 LYS A N 1
ATOM 659 C CA . LYS A 1 85 ? -4.756 -4.200 9.292 1.00 98.12 85 LYS A CA 1
ATOM 660 C C . LYS A 1 85 ? -3.814 -4.746 8.219 1.00 98.12 85 LYS A C 1
ATOM 662 O O . LYS A 1 85 ? -3.382 -4.010 7.340 1.00 98.12 85 LYS A O 1
ATOM 667 N N . GLU A 1 86 ? -3.509 -6.032 8.292 1.00 98.44 86 GLU A N 1
ATOM 668 C CA . GLU A 1 86 ? -2.561 -6.735 7.434 1.00 98.44 86 GLU A CA 1
ATOM 669 C C . GLU A 1 86 ? -3.071 -6.802 5.990 1.00 98.44 86 GLU A C 1
ATOM 671 O O . GLU A 1 86 ? -2.319 -6.516 5.058 1.00 98.44 86 GLU A O 1
ATOM 676 N N . GLU A 1 87 ? -4.364 -7.077 5.796 1.00 98.50 87 GLU A N 1
ATOM 677 C CA . GLU A 1 87 ? -5.012 -6.991 4.480 1.00 98.50 87 GLU A CA 1
ATOM 678 C C . GLU A 1 87 ? -4.979 -5.562 3.923 1.00 98.50 87 GLU A C 1
ATOM 680 O O . GLU A 1 87 ? -4.787 -5.366 2.722 1.00 98.50 87 GLU A O 1
ATOM 685 N N . ALA A 1 88 ? -5.139 -4.554 4.787 1.00 98.62 88 ALA A N 1
ATOM 686 C CA . ALA A 1 88 ? -5.112 -3.151 4.385 1.00 98.62 88 ALA A CA 1
ATOM 687 C C . ALA A 1 88 ? -3.701 -2.731 3.939 1.00 98.62 88 ALA A C 1
ATOM 689 O O . ALA A 1 88 ? -3.549 -2.112 2.886 1.00 98.62 88 ALA A O 1
ATOM 690 N N . VAL A 1 89 ? -2.667 -3.133 4.690 1.00 98.50 89 VAL A N 1
ATOM 691 C CA . VAL A 1 89 ? -1.250 -2.965 4.319 1.00 98.50 89 VAL A CA 1
ATOM 692 C C . VAL A 1 89 ? -0.963 -3.646 2.982 1.00 98.50 89 VAL A C 1
ATOM 694 O O . VAL A 1 89 ? -0.434 -3.010 2.069 1.00 98.50 89 VAL A O 1
ATOM 697 N N . PHE A 1 90 ? -1.373 -4.909 2.836 1.00 98.31 90 PHE A N 1
ATOM 698 C CA . PHE A 1 90 ? -1.209 -5.660 1.594 1.00 98.31 90 PHE A CA 1
ATOM 699 C C . PHE A 1 90 ? -1.873 -4.953 0.405 1.00 98.31 90 PHE A C 1
ATOM 701 O O . PHE A 1 90 ? -1.281 -4.889 -0.675 1.00 98.31 90 PHE A O 1
ATOM 708 N N . GLY A 1 91 ? -3.072 -4.396 0.604 1.00 97.88 91 GLY A N 1
ATOM 709 C CA . GLY A 1 91 ? -3.798 -3.622 -0.403 1.00 97.88 91 GLY A CA 1
ATOM 710 C C . GLY A 1 91 ? -2.984 -2.444 -0.939 1.00 97.88 91 GLY A C 1
ATOM 711 O O . GLY A 1 91 ? -2.800 -2.338 -2.154 1.00 97.88 91 GLY A O 1
ATOM 712 N N . VAL A 1 92 ? -2.430 -1.614 -0.046 1.00 98.25 92 VAL A N 1
ATOM 713 C CA . VAL A 1 92 ? -1.590 -0.463 -0.432 1.00 98.25 92 VAL A CA 1
ATOM 714 C C . VAL A 1 92 ? -0.311 -0.918 -1.135 1.00 98.25 92 VAL A C 1
ATOM 716 O O . VAL A 1 92 ? -0.008 -0.437 -2.225 1.00 98.25 92 VAL A O 1
ATOM 719 N N . GLU A 1 93 ? 0.415 -1.876 -0.558 1.00 98.12 93 GLU A N 1
ATOM 720 C CA . GLU A 1 93 ? 1.685 -2.373 -1.102 1.00 98.12 93 GLU A CA 1
ATOM 721 C C . GLU A 1 93 ? 1.519 -2.975 -2.502 1.00 98.12 93 GLU A C 1
ATOM 723 O O . GLU A 1 93 ? 2.290 -2.680 -3.423 1.00 98.12 93 GLU A O 1
ATOM 728 N N . ARG A 1 94 ? 0.477 -3.791 -2.698 1.00 97.00 94 ARG A N 1
ATOM 729 C CA . ARG A 1 94 ? 0.158 -4.385 -4.000 1.00 97.00 94 ARG A CA 1
ATO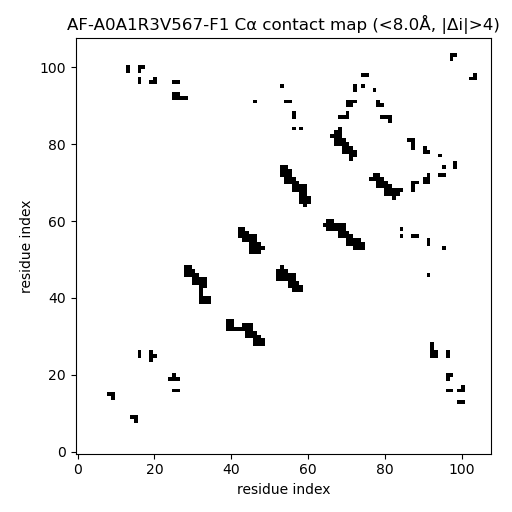M 730 C C . ARG A 1 94 ? -0.252 -3.319 -5.013 1.00 97.00 94 ARG A C 1
ATOM 732 O O . ARG A 1 94 ? 0.234 -3.360 -6.144 1.00 97.00 94 ARG A O 1
ATOM 739 N N . ALA A 1 95 ? -1.126 -2.388 -4.626 1.00 96.88 95 ALA A N 1
ATOM 740 C CA . ALA A 1 95 ? -1.587 -1.320 -5.510 1.00 96.88 95 ALA A CA 1
ATOM 741 C C . ALA A 1 95 ? -0.423 -0.430 -5.967 1.00 96.88 95 ALA A C 1
ATOM 743 O O . ALA A 1 95 ? -0.242 -0.226 -7.168 1.00 96.88 95 ALA A O 1
ATOM 744 N N . TYR A 1 96 ? 0.422 0.013 -5.034 1.00 96.56 96 TYR A N 1
ATOM 745 C CA . TYR A 1 96 ? 1.592 0.827 -5.351 1.00 96.56 96 TYR A CA 1
ATOM 746 C C . TYR A 1 96 ? 2.575 0.080 -6.262 1.00 96.56 96 TYR A C 1
ATOM 748 O O . TYR A 1 96 ? 2.998 0.620 -7.286 1.00 96.56 96 TYR A O 1
ATOM 756 N N . THR A 1 97 ? 2.865 -1.194 -5.959 1.00 96.25 97 THR A N 1
ATOM 757 C CA . THR A 1 97 ? 3.777 -2.014 -6.776 1.00 96.25 97 THR A CA 1
ATOM 758 C C . THR A 1 97 ? 3.324 -2.066 -8.238 1.00 96.25 97 THR A C 1
ATOM 760 O O . THR A 1 97 ? 4.109 -1.819 -9.153 1.00 96.25 97 THR A O 1
ATOM 763 N N . ARG A 1 98 ? 2.037 -2.344 -8.473 1.00 95.38 98 ARG A N 1
ATOM 764 C CA . ARG A 1 98 ? 1.471 -2.434 -9.828 1.00 95.38 98 ARG A CA 1
ATOM 765 C C . ARG A 1 98 ? 1.381 -1.074 -10.519 1.00 95.38 98 ARG A C 1
ATOM 767 O O . ARG A 1 98 ? 1.559 -0.986 -11.736 1.00 95.38 98 ARG A O 1
ATOM 774 N N . ARG A 1 99 ? 1.139 -0.006 -9.754 1.00 92.94 99 ARG A N 1
ATOM 775 C CA . ARG A 1 99 ? 1.017 1.358 -10.274 1.00 92.94 99 ARG A CA 1
ATOM 776 C C . ARG A 1 99 ? 2.329 1.904 -10.833 1.00 92.94 99 ARG A C 1
ATOM 778 O O . ARG A 1 99 ? 2.283 2.570 -11.873 1.00 92.94 99 ARG A O 1
ATOM 785 N N . VAL A 1 100 ? 3.464 1.631 -10.182 1.00 92.06 100 VAL A N 1
ATOM 786 C CA . VAL A 1 100 ? 4.797 2.083 -10.638 1.00 92.06 100 VAL A CA 1
ATOM 787 C C . VAL A 1 100 ? 5.098 1.569 -12.046 1.00 92.06 100 VAL A C 1
ATOM 789 O O . VAL A 1 100 ? 5.563 2.323 -12.894 1.00 92.06 100 VAL A O 1
ATOM 792 N N . VAL A 1 101 ? 4.730 0.322 -12.331 1.00 91.50 101 VAL A N 1
ATOM 793 C CA . VAL A 1 101 ? 4.969 -0.326 -13.632 1.00 91.50 101 VAL A CA 1
ATOM 794 C C . VAL A 1 101 ? 3.814 -0.182 -14.620 1.00 91.50 101 VAL A C 1
ATOM 796 O O . VAL A 1 101 ? 3.810 -0.814 -15.673 1.00 91.50 101 VAL A O 1
ATOM 799 N N . LYS A 1 102 ? 2.794 0.621 -14.281 1.00 86.38 102 LYS A N 1
ATOM 800 C CA . LYS A 1 102 ? 1.575 0.789 -15.089 1.00 86.38 102 LYS A CA 1
ATOM 801 C C . LYS A 1 102 ? 0.902 -0.548 -15.450 1.00 86.38 102 LYS A C 1
ATOM 803 O O . LYS A 1 102 ? 0.237 -0.636 -16.481 1.00 86.38 102 LYS A O 1
ATOM 808 N N . ALA A 1 103 ? 1.026 -1.570 -14.597 1.00 71.12 103 ALA A N 1
ATOM 809 C CA . ALA A 1 103 ? 0.451 -2.897 -14.848 1.00 71.12 103 ALA A CA 1
ATOM 810 C C . ALA A 1 103 ? -1.084 -2.867 -14.952 1.00 71.12 103 ALA A C 1
ATOM 812 O O . ALA A 1 103 ? -1.672 -3.750 -15.565 1.00 71.12 103 ALA A O 1
ATOM 813 N N . ASP A 1 104 ? -1.717 -1.834 -14.389 1.00 66.88 104 ASP A N 1
ATOM 814 C CA . ASP A 1 104 ? -3.166 -1.629 -14.413 1.00 66.88 104 ASP A CA 1
ATOM 815 C C . ASP A 1 104 ? -3.616 -0.550 -15.434 1.00 66.88 104 ASP A C 1
ATOM 817 O O . ASP A 1 104 ? -4.786 -0.187 -15.462 1.00 66.88 104 ASP A O 1
ATOM 821 N N . TRP A 1 105 ? -2.727 -0.028 -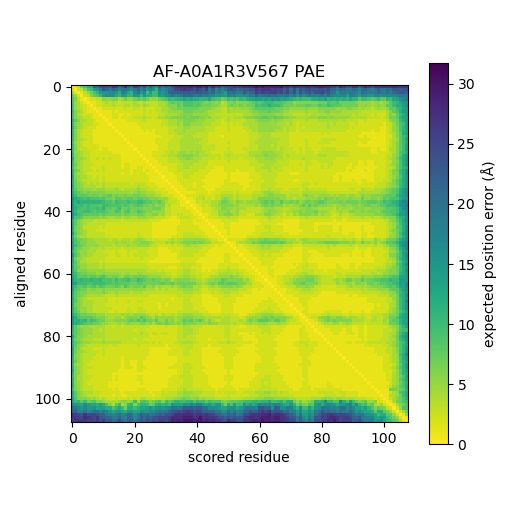16.301 1.00 56.47 105 TRP A N 1
ATOM 822 C CA . TRP A 1 105 ? -3.032 1.065 -17.259 1.00 56.47 105 TRP A CA 1
ATOM 823 C C . TRP A 1 105 ? -3.733 0.592 -18.559 1.00 56.47 105 TRP A C 1
ATOM 825 O O . TRP A 1 105 ? -3.946 1.383 -19.471 1.00 56.47 105 TRP A O 1
ATOM 835 N N . ARG A 1 106 ? -4.127 -0.679 -18.710 1.00 45.47 106 ARG A N 1
ATOM 836 C CA . ARG A 1 106 ? -4.779 -1.166 -19.949 1.00 45.47 106 ARG A CA 1
ATOM 837 C C . ARG A 1 106 ? -6.146 -1.811 -19.730 1.00 45.47 106 ARG A C 1
ATOM 839 O O . ARG A 1 106 ? -6.291 -3.021 -19.851 1.00 45.47 106 ARG A O 1
ATOM 846 N N . ALA A 1 107 ? -7.149 -0.965 -19.517 1.00 39.75 107 ALA A N 1
ATOM 847 C CA . ALA A 1 107 ? -8.531 -1.245 -19.903 1.00 39.75 107 ALA A CA 1
ATOM 848 C C . ALA A 1 107 ? -9.250 0.076 -20.235 1.00 39.75 107 ALA A C 1
ATOM 850 O O . ALA A 1 107 ? -9.997 0.608 -19.417 1.00 39.75 107 ALA A O 1
ATOM 851 N N . ILE A 1 108 ? -8.968 0.620 -21.421 1.00 41.00 108 ILE A N 1
ATOM 852 C CA . ILE A 1 108 ? -9.888 1.483 -22.176 1.00 41.00 108 ILE A CA 1
ATOM 853 C C . ILE A 1 108 ? -9.857 0.975 -23.612 1.00 41.00 108 ILE A C 1
ATOM 855 O O . ILE A 1 108 ? -8.723 0.751 -24.102 1.00 41.00 108 ILE A O 1
#

Solvent-accessible surface area (backbone atoms only — not comparable to full-atom values): 6344 Å² total; per-residue (Å²): 132,92,81,74,81,82,86,79,86,66,98,47,72,51,61,50,36,43,60,28,54,80,67,77,47,57,56,86,63,50,74,45,64,37,71,56,96,91,39,61,54,95,56,30,32,35,28,29,56,98,89,43,79,42,27,40,36,38,52,35,81,66,72,97,56,43,62,32,17,37,21,30,13,65,63,88,64,49,66,54,75,36,77,40,70,66,58,21,51,49,50,27,27,45,46,45,36,36,49,71,56,48,72,76,73,81,85,129

Nearest PDB structures (foldseek):
  6p8t-assembly2_E  TM=5.054E-01  e=1.694E+00  Acinetobacter baumannii ATCC 19606 = CIP 70.34 = JCM 6841
  6p8t-assembly1_B  TM=5.102E-01  e=2.325E+00  Acinetobacter baumannii ATCC 19606 = CIP 70.34 = JCM 6841
  6o8h-assembly1_A  TM=3.744E-01  e=4.109E+00  [Bacillus] caldotenax
  4ayn-assembly1_B  TM=2.935E-01  e=2.994E+00  Neisseria meningitidis MC58